Protein AF-A0A969NI69-F1 (afdb_monomer)

Solvent-accessible surface area (backbone atoms only — not comparable to full-atom values): 6488 Å² total; per-residue (Å²): 135,84,78,79,75,76,82,48,66,78,57,55,78,69,46,93,71,84,83,84,85,73,62,45,50,71,68,55,44,67,66,43,47,53,57,56,35,47,77,70,78,26,83,73,43,86,90,36,65,56,40,46,50,21,51,56,50,51,52,67,75,34,66,28,37,62,70,53,44,54,54,39,52,54,35,33,55,50,52,27,65,77,69,73,50,80,69,66,35,50,67,49,51,53,52,20,53,72,74,50,91,66,80,76,88,124

Foldseek 3Di:
DPDPPPPCPVVVVVVPDDDDDDFDDLVRLVVCVQVLCVVLVAHQDPVDPQSVVLSVLLCVVCVRVPVVSVQLSVLLSVQCVVVVNRDRGNVSSVVSVVPDPDPDDD

Radius of gyration: 17.4 Å; Cα contacts (8 Å, |Δi|>4): 78; chains: 1; bounding box: 28×30×53 Å

Secondary structure (DSSP, 8-state):
---SSTT-HHHHTT-S--PPPPPPPHHHHHHHHHHHHHHTT----TT-HHHHHHHHHHHHHHTT-HHHHHHHHHHHHHHHHHHT--S--HHHHHHHHHTS-PPP--

pLDDT: mean 86.12, std 15.24, range [34.09, 97.19]

Mean predicted aligned error: 7.47 Å

Sequence (106 aa):
MKSAFLDTPQLYSRLGFSHEFKNLSEDEMRFLFPKIWKTIEIVYNPEHYPDVEAMNVILRITAGNFRLIDRLFSQIKRILKINKLDRISKEVVDAARKCLVIGDPE

Structure (mmCIF, N/CA/C/O backbone):
data_AF-A0A969NI69-F1
#
_entry.id   AF-A0A969NI69-F1
#
loop_
_atom_site.group_PDB
_atom_site.id
_atom_site.type_symbol
_atom_site.label_atom_id
_atom_site.label_alt_id
_atom_site.label_comp_id
_atom_site.label_asym_id
_atom_site.label_entity_id
_atom_site.label_seq_id
_atom_site.pdbx_PDB_ins_code
_atom_site.Cartn_x
_atom_site.Cartn_y
_atom_site.Cartn_z
_atom_site.occupancy
_atom_site.B_iso_or_equiv
_atom_site.auth_seq_id
_atom_site.auth_comp_id
_atom_site.auth_asym_id
_atom_site.auth_atom_id
_atom_site.pdbx_PDB_model_num
ATOM 1 N N . MET A 1 1 ? -2.719 -13.226 -22.344 1.00 40.84 1 MET A N 1
ATOM 2 C CA . MET A 1 1 ? -3.500 -12.516 -23.382 1.00 40.84 1 MET A CA 1
ATOM 3 C C . MET A 1 1 ? -2.566 -12.168 -24.540 1.00 40.84 1 MET A C 1
ATOM 5 O O . MET A 1 1 ? -1.925 -11.125 -24.538 1.00 40.84 1 MET A O 1
ATOM 9 N N . LYS A 1 2 ? -2.367 -13.113 -25.466 1.00 34.09 2 LYS A N 1
ATOM 10 C CA . LYS A 1 2 ? -1.554 -12.888 -26.666 1.00 34.09 2 LYS A CA 1
ATOM 11 C C . LYS A 1 2 ? -2.332 -11.959 -27.603 1.00 34.09 2 LYS A C 1
ATOM 13 O O . LYS A 1 2 ? -3.442 -12.295 -27.985 1.00 34.09 2 LYS A O 1
ATOM 18 N N . SER A 1 3 ? -1.732 -10.815 -27.929 1.00 46.34 3 SER A N 1
ATOM 19 C CA . SER A 1 3 ? -1.758 -10.215 -29.269 1.00 46.34 3 SER A CA 1
ATOM 20 C C . SER A 1 3 ? -3.110 -10.208 -30.007 1.00 46.34 3 SER A C 1
ATOM 22 O O . SER A 1 3 ? -3.232 -10.838 -31.046 1.00 46.34 3 SER A O 1
ATOM 24 N N . ALA A 1 4 ? -4.105 -9.465 -29.521 1.00 49.53 4 ALA A N 1
ATOM 25 C CA . ALA A 1 4 ? -5.232 -9.038 -30.371 1.00 49.53 4 ALA A CA 1
ATOM 26 C C . ALA A 1 4 ? -5.044 -7.604 -30.907 1.00 49.53 4 ALA A C 1
ATOM 28 O O . ALA A 1 4 ? -5.763 -7.165 -31.796 1.00 49.53 4 ALA A O 1
ATOM 29 N N . PHE A 1 5 ? -4.077 -6.858 -30.363 1.00 49.03 5 PHE A N 1
ATOM 30 C CA . PHE A 1 5 ? -3.827 -5.468 -30.746 1.00 49.03 5 PHE A CA 1
ATOM 31 C C . PHE A 1 5 ? -2.930 -5.326 -31.984 1.00 49.03 5 PHE A C 1
ATOM 33 O O . PHE A 1 5 ? -3.078 -4.338 -32.689 1.00 49.03 5 PHE A O 1
ATOM 40 N N . LEU A 1 6 ? -2.048 -6.292 -32.288 1.00 54.16 6 LEU A N 1
ATOM 41 C CA . LEU A 1 6 ? -1.098 -6.203 -33.412 1.00 54.16 6 LEU A CA 1
ATOM 42 C C . LEU A 1 6 ? -1.724 -6.378 -34.810 1.00 54.16 6 LEU A C 1
ATOM 44 O O . LEU A 1 6 ? -1.080 -6.025 -35.795 1.00 54.16 6 LEU A O 1
ATOM 48 N N . ASP A 1 7 ? -2.963 -6.860 -34.918 1.00 57.22 7 ASP A N 1
ATOM 49 C CA . ASP A 1 7 ? -3.556 -7.258 -36.207 1.00 57.22 7 ASP A CA 1
ATOM 50 C C . ASP A 1 7 ? -4.186 -6.097 -37.005 1.00 57.22 7 ASP A C 1
ATOM 52 O O . ASP A 1 7 ? -4.790 -6.310 -38.057 1.00 57.22 7 ASP A O 1
ATOM 56 N N . THR A 1 8 ? -4.031 -4.847 -36.551 1.00 71.94 8 THR A N 1
ATOM 57 C CA . THR A 1 8 ? -4.525 -3.649 -37.260 1.00 71.94 8 THR A CA 1
ATOM 58 C C . THR A 1 8 ? -3.389 -2.696 -37.656 1.00 71.94 8 THR A C 1
ATOM 60 O O . THR A 1 8 ? -3.169 -1.679 -36.986 1.00 71.94 8 THR A O 1
ATOM 63 N N . PRO A 1 9 ? -2.663 -2.965 -38.760 1.00 67.69 9 PRO A N 1
ATOM 64 C CA . PRO A 1 9 ? -1.548 -2.126 -39.210 1.00 67.69 9 PRO A CA 1
ATOM 65 C C . PRO A 1 9 ? -1.957 -0.679 -39.545 1.00 67.69 9 PRO A C 1
ATOM 67 O O . PRO A 1 9 ? -1.165 0.240 -39.345 1.00 67.69 9 PRO A O 1
ATOM 70 N N . GLN A 1 10 ? -3.205 -0.441 -39.976 1.00 78.31 10 GLN A N 1
ATOM 71 C CA . GLN A 1 10 ? -3.717 0.906 -40.287 1.00 78.31 10 GLN A CA 1
ATOM 72 C C . GLN A 1 10 ? -3.862 1.809 -39.048 1.00 78.31 10 GLN A C 1
ATOM 74 O O . GLN A 1 10 ? -3.868 3.035 -39.173 1.00 78.31 10 GLN A O 1
ATOM 79 N N . LEU A 1 11 ? -4.013 1.222 -37.854 1.00 70.88 11 LEU A N 1
ATOM 80 C CA . LEU A 1 11 ? -4.122 1.969 -36.600 1.00 70.88 11 LEU A CA 1
ATOM 81 C C . LEU A 1 11 ? -2.735 2.407 -36.109 1.00 70.88 11 LEU A C 1
ATOM 83 O O . LEU A 1 11 ? -2.547 3.577 -35.775 1.00 70.88 11 LEU A O 1
ATOM 87 N N . TYR A 1 12 ? -1.747 1.505 -36.136 1.00 70.12 12 TYR A N 1
ATOM 88 C CA . TYR A 1 12 ? -0.376 1.810 -35.707 1.00 70.12 12 TYR A CA 1
ATOM 89 C C . TYR A 1 12 ? 0.311 2.843 -36.590 1.00 70.12 12 TYR A C 1
ATOM 91 O O . TYR A 1 12 ? 1.038 3.682 -36.073 1.00 70.12 12 TYR A O 1
ATOM 99 N N . SER A 1 13 ? 0.032 2.859 -37.897 1.00 74.12 13 SER A N 1
ATOM 100 C CA . SER A 1 13 ? 0.587 3.889 -38.782 1.00 74.12 13 SER A CA 1
ATOM 101 C C . SER A 1 13 ? 0.112 5.306 -38.432 1.00 74.12 13 SER A C 1
ATOM 103 O O . SER A 1 13 ? 0.728 6.277 -38.860 1.00 74.12 13 SER A O 1
ATOM 105 N N . ARG A 1 14 ? -1.003 5.441 -37.692 1.00 79.19 14 ARG A N 1
ATOM 106 C CA . ARG A 1 14 ? -1.583 6.729 -37.266 1.00 79.19 14 ARG A CA 1
ATOM 107 C C . ARG A 1 14 ? -1.252 7.101 -35.823 1.00 79.19 14 ARG A C 1
ATOM 109 O O . ARG A 1 14 ? -1.359 8.269 -35.459 1.00 79.19 14 ARG A O 1
ATOM 116 N N . LEU A 1 15 ? -0.851 6.133 -35.008 1.00 77.00 15 LEU A N 1
ATOM 117 C CA . LEU A 1 15 ? -0.360 6.372 -33.659 1.00 77.00 15 LEU A CA 1
ATOM 118 C C . LEU A 1 15 ? 1.140 6.651 -33.751 1.00 77.00 15 LEU A C 1
ATOM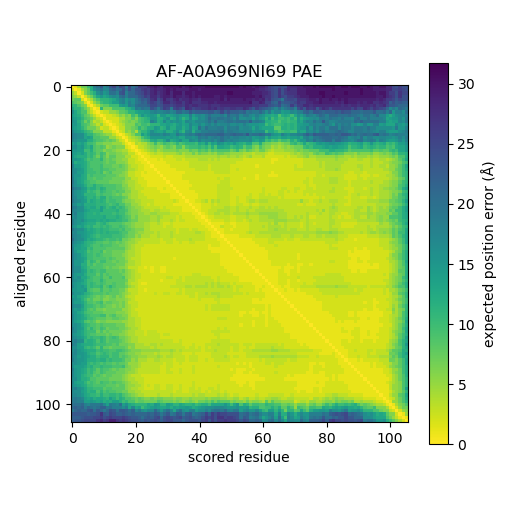 120 O O . LEU A 1 15 ? 1.949 5.733 -33.786 1.00 77.00 15 LEU A O 1
ATOM 124 N N . GLY A 1 16 ? 1.515 7.933 -33.794 1.00 71.31 16 GLY A N 1
ATOM 125 C CA . GLY A 1 16 ? 2.920 8.348 -33.903 1.00 71.31 16 GLY A CA 1
ATOM 126 C C . GLY A 1 16 ? 3.819 7.856 -32.761 1.00 71.31 16 GLY A C 1
ATOM 127 O O . GLY A 1 16 ? 5.036 7.889 -32.900 1.00 71.31 16 GLY A O 1
ATOM 128 N N . PHE A 1 17 ? 3.232 7.385 -31.652 1.00 68.81 17 PHE A N 1
ATOM 129 C CA . PHE A 1 17 ? 3.938 6.836 -30.499 1.00 68.81 17 PHE A CA 1
ATOM 130 C C . PHE A 1 17 ? 3.087 5.766 -29.800 1.00 68.81 17 PHE A C 1
ATOM 132 O O . PHE A 1 17 ? 1.906 5.979 -29.531 1.00 68.81 17 PHE A O 1
ATOM 139 N N . SER A 1 18 ? 3.709 4.638 -29.457 1.00 72.94 18 SER A N 1
ATOM 140 C CA . SER A 1 18 ? 3.159 3.621 -28.555 1.00 72.94 18 SER A CA 1
ATOM 141 C C . SER A 1 18 ? 4.104 3.503 -27.365 1.00 72.94 18 SER A C 1
ATOM 143 O O . SER A 1 18 ? 5.250 3.091 -27.537 1.00 72.94 18 SER A O 1
ATOM 145 N N . HIS A 1 19 ? 3.651 3.893 -26.172 1.00 72.56 19 HIS A N 1
ATOM 146 C CA . HIS A 1 19 ? 4.426 3.729 -24.944 1.00 72.56 19 HIS A CA 1
ATOM 147 C C . HIS A 1 19 ? 3.879 2.552 -24.144 1.00 72.56 19 HIS A C 1
ATOM 149 O O . HIS A 1 19 ? 2.718 2.549 -23.738 1.00 72.56 19 HIS A O 1
ATOM 155 N N . GLU A 1 20 ? 4.722 1.551 -23.923 1.00 74.81 20 GLU A N 1
ATOM 156 C CA . GLU A 1 20 ? 4.389 0.426 -23.063 1.00 74.81 20 GLU A CA 1
ATOM 157 C C . GLU A 1 20 ? 4.651 0.809 -21.605 1.00 74.81 20 GLU A C 1
ATOM 159 O O . GLU A 1 20 ? 5.784 1.095 -21.215 1.00 74.81 20 GLU A O 1
ATOM 164 N N . PHE A 1 21 ? 3.598 0.803 -20.790 1.00 79.94 21 PHE A N 1
ATOM 165 C CA . PHE A 1 21 ? 3.742 0.962 -19.349 1.00 79.94 21 PHE A CA 1
ATOM 166 C C . PHE A 1 21 ? 4.275 -0.334 -18.750 1.00 79.94 21 PHE A C 1
ATOM 168 O O . PHE A 1 21 ? 3.609 -1.369 -18.788 1.00 79.94 21 PHE A O 1
ATOM 175 N N . LYS A 1 22 ? 5.475 -0.266 -18.178 1.00 87.38 22 LYS A N 1
ATOM 176 C CA . LYS A 1 22 ? 6.073 -1.386 -17.454 1.00 87.38 22 LYS A CA 1
ATOM 177 C C . LYS A 1 22 ? 5.529 -1.453 -16.031 1.00 87.38 22 LYS A C 1
ATOM 179 O O . LYS A 1 22 ? 5.141 -0.439 -15.450 1.00 87.38 22 LYS A O 1
ATOM 184 N N . ASN A 1 23 ? 5.528 -2.659 -15.470 1.00 93.06 23 ASN A N 1
ATOM 185 C CA . ASN A 1 23 ? 5.315 -2.834 -14.039 1.00 93.06 23 ASN A CA 1
ATOM 186 C C . ASN A 1 23 ? 6.409 -2.099 -13.260 1.00 93.06 23 ASN A C 1
ATOM 188 O O . ASN A 1 23 ? 7.555 -2.040 -13.707 1.00 93.06 23 ASN A O 1
ATOM 192 N N . LEU A 1 24 ? 6.044 -1.587 -12.088 1.00 94.19 24 LEU A N 1
ATOM 193 C CA . LEU A 1 24 ? 6.997 -0.965 -11.177 1.00 94.19 24 LEU A CA 1
ATOM 194 C C . LEU A 1 24 ? 7.985 -2.009 -10.652 1.00 94.19 24 LEU A C 1
ATOM 196 O O . LEU A 1 24 ? 7.588 -3.113 -10.267 1.00 94.19 24 LEU A O 1
ATOM 200 N N . SER A 1 25 ? 9.261 -1.645 -10.596 1.00 95.06 25 SER A N 1
ATOM 201 C CA . SER A 1 25 ? 10.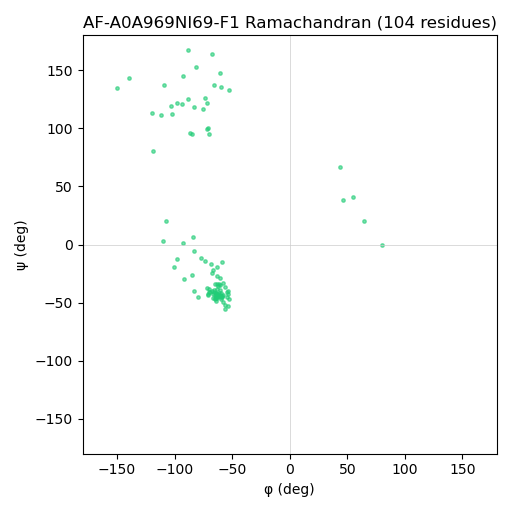269 -2.442 -9.907 1.00 95.06 25 SER A CA 1
ATOM 202 C C . SER A 1 25 ? 10.024 -2.443 -8.395 1.00 95.06 25 SER A C 1
ATOM 204 O O . SER A 1 25 ? 9.281 -1.617 -7.853 1.00 95.06 25 SER A O 1
ATOM 206 N N . GLU A 1 26 ? 10.658 -3.375 -7.682 1.00 94.56 26 GLU A N 1
ATOM 207 C CA . GLU A 1 26 ? 10.582 -3.391 -6.221 1.00 94.56 26 GLU A CA 1
ATOM 208 C C . GLU A 1 26 ? 11.126 -2.094 -5.607 1.00 94.56 26 GLU A C 1
ATOM 210 O O . GLU A 1 26 ? 10.493 -1.531 -4.713 1.00 94.56 26 GLU A O 1
ATOM 215 N N . ASP A 1 27 ? 12.234 -1.573 -6.136 1.00 95.25 27 ASP A N 1
ATOM 216 C CA . ASP A 1 27 ? 12.842 -0.325 -5.672 1.00 95.25 27 ASP A CA 1
ATOM 217 C C . ASP A 1 27 ? 11.918 0.878 -5.900 1.00 95.25 27 ASP A C 1
ATOM 219 O O . ASP A 1 27 ? 11.738 1.714 -5.010 1.00 95.25 27 ASP A O 1
ATOM 223 N N . GLU A 1 28 ? 11.263 0.940 -7.064 1.00 95.25 28 GLU A N 1
ATOM 224 C CA . GLU A 1 28 ? 10.274 1.978 -7.365 1.00 95.25 28 GLU A CA 1
ATOM 225 C C . GLU A 1 28 ? 9.080 1.895 -6.412 1.00 95.25 28 GLU A C 1
ATOM 227 O O . GLU A 1 28 ? 8.638 2.912 -5.874 1.00 95.25 28 GLU A O 1
ATOM 232 N N . MET A 1 29 ? 8.573 0.689 -6.142 1.00 95.38 29 MET A N 1
ATOM 233 C CA . MET A 1 29 ? 7.482 0.501 -5.187 1.00 95.38 29 MET A CA 1
ATOM 234 C C . MET A 1 29 ? 7.887 0.918 -3.768 1.00 95.38 29 MET A C 1
ATOM 236 O O . MET A 1 29 ? 7.148 1.664 -3.122 1.00 95.38 29 MET A O 1
ATOM 240 N N . ARG A 1 30 ? 9.074 0.515 -3.293 1.00 95.12 30 ARG A N 1
ATOM 241 C CA . ARG A 1 30 ? 9.604 0.904 -1.972 1.00 95.12 30 ARG A CA 1
ATOM 242 C C . ARG A 1 30 ? 9.785 2.415 -1.844 1.00 95.12 30 ARG A C 1
ATOM 244 O O . ARG A 1 30 ? 9.539 2.970 -0.775 1.00 95.12 30 ARG A O 1
ATOM 251 N N . PHE A 1 31 ? 10.150 3.094 -2.928 1.00 94.19 31 PHE A N 1
ATOM 252 C CA . PHE A 1 31 ? 10.239 4.553 -2.974 1.00 94.19 31 PHE A CA 1
ATOM 253 C C . PHE A 1 31 ? 8.866 5.248 -2.969 1.00 94.19 31 PHE A C 1
ATOM 255 O O . PHE A 1 31 ? 8.700 6.314 -2.367 1.00 94.19 31 PHE A O 1
ATOM 262 N N . LEU A 1 32 ? 7.871 4.674 -3.650 1.00 93.81 32 LEU A N 1
ATOM 263 C CA . LEU A 1 32 ? 6.548 5.280 -3.817 1.00 93.81 32 LEU A CA 1
ATOM 264 C C . LEU A 1 32 ? 5.616 5.041 -2.627 1.00 93.81 32 LEU A C 1
ATOM 266 O O . LEU A 1 32 ? 4.885 5.951 -2.233 1.00 93.81 32 LEU A O 1
ATOM 270 N N . PHE A 1 33 ? 5.617 3.846 -2.038 1.00 93.81 33 PHE A N 1
ATOM 271 C CA . PHE A 1 33 ? 4.614 3.455 -1.043 1.00 93.81 33 PHE A CA 1
ATOM 272 C C . PHE A 1 33 ? 4.602 4.338 0.212 1.00 93.81 33 PHE A C 1
ATOM 274 O O . PHE A 1 33 ? 3.502 4.714 0.618 1.00 93.81 33 PHE A O 1
ATOM 281 N N . PRO A 1 34 ? 5.738 4.792 0.779 1.00 92.94 34 PRO A N 1
ATOM 282 C CA . PRO A 1 34 ? 5.718 5.746 1.890 1.00 92.94 34 PRO A CA 1
ATOM 283 C C . PRO A 1 34 ? 4.979 7.051 1.550 1.00 92.94 34 PRO A C 1
ATOM 285 O O . PRO A 1 34 ? 4.304 7.631 2.401 1.00 92.94 34 PRO A O 1
ATOM 288 N N . LYS A 1 35 ? 5.043 7.502 0.287 1.00 93.19 35 LYS A N 1
ATOM 289 C CA . LYS A 1 35 ? 4.295 8.679 -0.183 1.00 93.19 35 LYS A CA 1
ATOM 290 C C . LYS A 1 35 ? 2.803 8.377 -0.262 1.00 93.19 35 LYS A C 1
ATOM 292 O O . LYS A 1 35 ? 2.004 9.190 0.188 1.00 93.19 35 LYS A O 1
ATOM 297 N N . ILE A 1 36 ? 2.434 7.203 -0.778 1.00 91.00 36 ILE A N 1
ATOM 298 C CA . ILE A 1 36 ? 1.035 6.754 -0.852 1.00 91.00 36 ILE A CA 1
ATOM 299 C C . ILE A 1 36 ? 0.434 6.630 0.555 1.00 91.00 36 ILE A C 1
ATOM 301 O O . ILE A 1 36 ? -0.668 7.120 0.787 1.00 91.00 36 ILE A O 1
ATOM 305 N N . TRP A 1 37 ? 1.162 6.065 1.519 1.00 92.81 37 TRP A N 1
ATOM 306 C CA . TRP A 1 37 ? 0.717 5.966 2.915 1.00 92.81 37 TRP A CA 1
ATOM 307 C C . TRP A 1 37 ? 0.417 7.348 3.499 1.00 92.81 37 TRP A C 1
ATOM 309 O O . TRP A 1 37 ? -0.644 7.568 4.082 1.00 92.81 37 TRP A O 1
ATOM 319 N N . LYS A 1 38 ? 1.289 8.324 3.225 1.00 92.00 38 LYS A N 1
ATOM 320 C CA . LYS A 1 38 ? 1.076 9.706 3.656 1.00 92.00 38 LYS A CA 1
ATOM 321 C C . LYS A 1 38 ? -0.197 10.325 3.062 1.00 92.00 38 L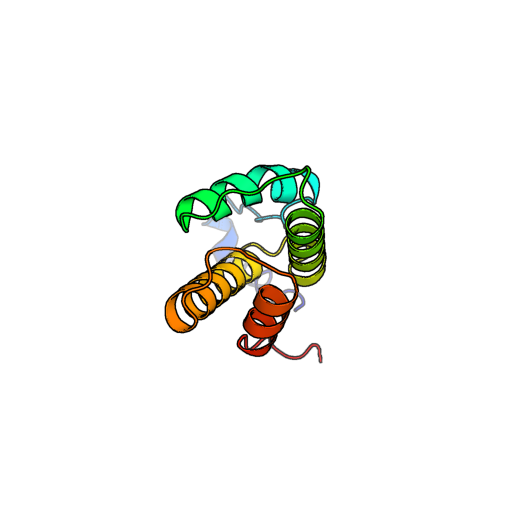YS A C 1
ATOM 323 O O . LYS A 1 38 ? -0.859 11.100 3.745 1.00 92.00 38 LYS A O 1
ATOM 328 N N . THR A 1 39 ? -0.583 9.973 1.829 1.00 90.44 39 THR A N 1
ATOM 329 C CA . THR A 1 39 ? -1.843 10.465 1.219 1.00 90.44 39 THR A CA 1
ATOM 330 C C . THR A 1 39 ? -3.110 9.923 1.885 1.00 90.44 39 THR A C 1
ATOM 332 O O . THR A 1 39 ? -4.192 10.477 1.690 1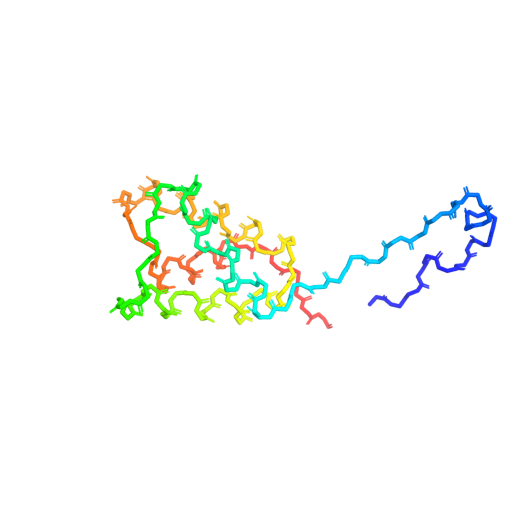.00 90.44 39 THR A O 1
ATOM 335 N N . ILE A 1 40 ? -2.990 8.852 2.671 1.00 89.69 40 ILE A N 1
ATOM 336 C CA . ILE A 1 40 ? -4.078 8.290 3.478 1.00 89.69 40 ILE A CA 1
ATOM 337 C C . ILE A 1 40 ? -3.894 8.572 4.974 1.00 89.69 40 ILE A C 1
ATOM 339 O O . ILE A 1 40 ? -4.500 7.887 5.787 1.00 89.69 40 ILE A O 1
ATOM 343 N N . GLU A 1 41 ? -3.085 9.584 5.311 1.00 91.31 41 GLU A N 1
ATOM 344 C CA . GLU A 1 41 ? -2.834 10.066 6.679 1.00 91.31 41 GLU A CA 1
ATOM 345 C C . GLU A 1 41 ? -2.127 9.047 7.593 1.00 91.31 41 GLU A C 1
ATOM 347 O O . GLU A 1 41 ? -2.133 9.194 8.811 1.00 91.31 41 GLU A O 1
ATOM 352 N N . ILE A 1 42 ? -1.455 8.045 7.012 1.00 92.38 42 ILE A N 1
ATOM 353 C CA . ILE A 1 42 ? -0.657 7.055 7.747 1.00 92.38 42 ILE A CA 1
ATOM 354 C C . ILE A 1 42 ? 0.828 7.293 7.494 1.00 92.38 42 ILE A C 1
ATOM 356 O O . ILE A 1 42 ? 1.267 7.521 6.365 1.00 92.38 42 ILE A O 1
ATOM 360 N N . VAL A 1 43 ? 1.630 7.212 8.552 1.00 92.25 43 VAL A N 1
ATOM 361 C CA . VAL A 1 43 ? 3.086 7.338 8.465 1.00 92.25 43 VAL A CA 1
ATOM 362 C C . VAL A 1 43 ? 3.705 5.947 8.437 1.00 92.25 43 VAL A C 1
ATOM 364 O O . VAL A 1 43 ? 3.502 5.163 9.356 1.00 92.25 43 VAL A O 1
ATOM 367 N N . TYR A 1 44 ? 4.466 5.651 7.383 1.00 93.31 44 TYR A N 1
ATOM 368 C CA . TYR A 1 44 ? 5.307 4.455 7.322 1.00 93.31 44 TYR A CA 1
ATOM 369 C C . TYR A 1 44 ? 6.523 4.625 8.233 1.00 93.31 44 TYR A C 1
ATOM 371 O O . TYR A 1 44 ? 7.272 5.592 8.063 1.00 93.31 44 TYR A O 1
ATOM 379 N N . ASN A 1 45 ? 6.749 3.684 9.151 1.00 93.50 45 ASN A N 1
ATOM 380 C CA . ASN A 1 45 ? 7.958 3.634 9.965 1.00 93.50 45 ASN A CA 1
ATOM 381 C C . ASN A 1 45 ? 8.831 2.413 9.597 1.00 93.50 45 ASN A C 1
ATOM 383 O O . ASN A 1 45 ? 8.453 1.286 9.917 1.00 93.50 45 ASN A O 1
ATOM 387 N N . PRO A 1 46 ? 10.019 2.605 8.989 1.00 92.06 46 PRO A N 1
ATOM 388 C CA . PRO A 1 46 ? 10.908 1.498 8.626 1.00 92.06 46 PRO A CA 1
ATOM 389 C C . PRO A 1 46 ? 11.490 0.747 9.833 1.00 92.06 46 PRO A C 1
ATOM 391 O O . PRO A 1 46 ? 11.857 -0.414 9.696 1.00 92.06 46 PRO A O 1
ATOM 394 N N . GLU A 1 47 ? 11.532 1.368 11.015 1.00 94.31 47 GLU A N 1
ATOM 395 C CA . GLU A 1 47 ? 11.997 0.728 12.255 1.00 94.31 47 GLU A CA 1
ATOM 396 C C . GLU A 1 47 ? 10.890 -0.091 12.937 1.00 94.31 47 GLU A C 1
ATOM 398 O O . GLU A 1 47 ? 11.117 -0.762 13.945 1.00 94.31 47 GLU A O 1
ATOM 403 N N . HIS A 1 48 ? 9.660 -0.036 12.414 1.00 94.06 48 HIS A N 1
ATOM 404 C CA . HIS A 1 48 ? 8.528 -0.747 12.980 1.00 94.06 48 HIS A CA 1
ATOM 405 C C . HIS A 1 48 ? 8.198 -2.009 12.179 1.00 94.06 48 HIS A C 1
ATOM 407 O O . HIS A 1 48 ? 7.711 -1.946 11.053 1.00 94.06 48 HIS A O 1
ATOM 413 N N . TYR A 1 49 ? 8.419 -3.176 12.790 1.00 93.81 49 TYR A N 1
ATOM 414 C CA . TYR A 1 49 ? 8.275 -4.471 12.117 1.00 93.81 49 TYR A CA 1
ATOM 415 C C . TYR A 1 49 ? 6.915 -4.684 11.410 1.00 93.81 49 TYR A C 1
ATOM 417 O O . TYR A 1 49 ? 6.937 -5.061 10.240 1.00 93.81 49 TYR A O 1
ATOM 425 N N . PRO A 1 50 ? 5.745 -4.399 12.022 1.00 93.94 50 PRO A N 1
ATOM 426 C CA . PRO A 1 50 ? 4.448 -4.499 11.340 1.00 93.94 50 PRO A CA 1
ATOM 427 C C . PRO A 1 50 ? 4.322 -3.673 10.054 1.00 93.94 50 PRO A C 1
ATOM 429 O O . PRO A 1 50 ? 3.704 -4.135 9.096 1.00 93.94 50 PRO A O 1
ATOM 432 N N . ASP A 1 51 ? 4.923 -2.482 10.006 1.00 94.75 51 ASP A N 1
ATOM 433 C CA . ASP A 1 51 ? 4.873 -1.615 8.824 1.00 94.75 51 ASP A CA 1
ATOM 434 C C . ASP A 1 51 ? 5.730 -2.208 7.697 1.00 94.75 51 ASP A C 1
ATOM 436 O O . ASP A 1 51 ? 5.309 -2.262 6.537 1.00 94.75 51 ASP A O 1
ATOM 440 N N . VAL A 1 52 ? 6.918 -2.711 8.047 1.00 96.00 52 VAL A N 1
ATOM 441 C CA . VAL A 1 52 ? 7.821 -3.416 7.125 1.00 96.00 52 VAL A CA 1
ATOM 442 C C . VAL A 1 52 ? 7.180 -4.708 6.613 1.00 96.00 52 VAL A C 1
ATOM 444 O O . VAL A 1 52 ? 7.267 -5.025 5.424 1.00 96.00 52 VAL A O 1
ATOM 447 N N . GLU A 1 53 ? 6.502 -5.457 7.483 1.00 97.19 53 GLU A N 1
ATOM 448 C CA . GLU A 1 53 ? 5.791 -6.674 7.101 1.00 97.19 53 GLU A CA 1
ATOM 449 C C . GLU A 1 53 ? 4.644 -6.358 6.133 1.00 97.19 53 GLU A C 1
ATOM 451 O O . GLU A 1 53 ? 4.562 -6.974 5.066 1.00 97.19 53 GLU A O 1
ATOM 456 N N . ALA A 1 54 ? 3.807 -5.365 6.446 1.00 96.56 54 ALA A N 1
ATOM 457 C CA . ALA A 1 54 ? 2.717 -4.930 5.579 1.00 96.56 54 ALA A CA 1
ATOM 458 C C . ALA A 1 54 ? 3.229 -4.465 4.206 1.00 96.56 54 ALA A C 1
ATOM 460 O O . ALA A 1 54 ? 2.706 -4.894 3.177 1.00 96.56 54 ALA A O 1
ATOM 461 N N . MET A 1 55 ? 4.300 -3.665 4.175 1.00 95.62 55 MET A N 1
ATOM 462 C CA . MET A 1 55 ? 4.992 -3.254 2.949 1.00 95.62 55 MET A CA 1
ATOM 463 C C . MET A 1 55 ? 5.397 -4.471 2.103 1.00 95.62 55 MET A C 1
ATOM 465 O O . MET A 1 55 ? 5.025 -4.566 0.933 1.00 95.62 55 MET A O 1
ATOM 469 N N . ASN A 1 56 ? 6.092 -5.446 2.695 1.00 96.75 56 ASN A N 1
ATOM 470 C CA . ASN A 1 56 ? 6.535 -6.655 1.994 1.00 96.75 56 ASN A CA 1
ATOM 471 C C . ASN A 1 56 ? 5.367 -7.518 1.485 1.00 96.75 56 ASN A C 1
ATOM 473 O O . ASN A 1 56 ? 5.463 -8.156 0.435 1.00 96.75 56 ASN A O 1
ATOM 477 N N . VAL A 1 57 ? 4.247 -7.557 2.209 1.00 96.50 57 VAL A N 1
ATOM 478 C CA . VAL A 1 57 ? 3.027 -8.239 1.754 1.00 96.50 57 VAL A CA 1
ATOM 479 C C . VAL A 1 57 ? 2.436 -7.530 0.533 1.00 96.50 57 VAL A C 1
ATOM 481 O O . VAL A 1 57 ? 2.145 -8.200 -0.458 1.00 96.50 57 VAL A O 1
ATOM 484 N N . ILE A 1 58 ? 2.334 -6.197 0.556 1.00 95.38 58 ILE A N 1
ATOM 485 C CA . ILE A 1 58 ? 1.841 -5.412 -0.585 1.00 95.38 58 ILE A CA 1
ATOM 486 C C . ILE A 1 58 ? 2.728 -5.640 -1.816 1.00 95.38 58 ILE A C 1
ATOM 488 O O . ILE A 1 58 ? 2.192 -5.936 -2.881 1.00 95.38 58 ILE A O 1
ATOM 492 N N . LEU A 1 59 ? 4.060 -5.576 -1.675 1.00 95.50 59 LEU A N 1
ATOM 493 C CA . LEU A 1 59 ? 5.009 -5.801 -2.778 1.00 95.50 59 LEU A CA 1
ATOM 494 C C . LEU A 1 59 ? 4.783 -7.155 -3.470 1.00 95.50 59 LEU A C 1
ATOM 496 O O . LEU A 1 59 ? 4.723 -7.226 -4.697 1.00 95.50 59 LEU A O 1
ATOM 500 N N . ARG A 1 60 ? 4.594 -8.224 -2.685 1.00 94.44 60 ARG A N 1
ATOM 501 C CA . ARG A 1 60 ? 4.355 -9.579 -3.210 1.00 94.44 60 ARG A CA 1
ATOM 502 C C . ARG A 1 60 ? 2.998 -9.728 -3.891 1.00 94.44 60 ARG A C 1
ATOM 504 O O . ARG A 1 60 ? 2.913 -10.403 -4.909 1.00 94.44 60 ARG A O 1
ATOM 511 N N . ILE A 1 61 ? 1.941 -9.137 -3.329 1.00 91.81 61 ILE A N 1
ATOM 512 C CA . ILE A 1 61 ? 0.586 -9.231 -3.897 1.00 91.81 61 ILE A CA 1
ATOM 513 C C . ILE A 1 61 ? 0.512 -8.496 -5.234 1.00 91.81 61 ILE A C 1
ATOM 515 O O . ILE A 1 61 ? -0.167 -8.955 -6.150 1.00 91.81 61 ILE A O 1
ATOM 519 N N . THR A 1 62 ? 1.160 -7.336 -5.333 1.00 93.38 62 THR A N 1
ATOM 520 C CA . THR A 1 62 ? 0.983 -6.455 -6.486 1.00 93.38 62 THR A CA 1
ATOM 521 C C . THR A 1 62 ? 1.985 -6.712 -7.599 1.00 93.38 62 THR A C 1
ATOM 523 O O . THR A 1 62 ? 1.637 -6.480 -8.756 1.00 93.38 62 THR A O 1
ATOM 526 N N . ALA A 1 63 ? 3.198 -7.183 -7.280 1.00 93.56 63 ALA A N 1
ATOM 527 C CA . ALA A 1 63 ? 4.263 -7.478 -8.242 1.00 93.56 63 ALA A CA 1
ATOM 528 C C . ALA A 1 63 ? 4.473 -6.354 -9.284 1.00 93.56 63 ALA A C 1
ATOM 530 O O . ALA A 1 63 ? 4.670 -6.607 -10.473 1.00 93.56 63 ALA A O 1
ATOM 531 N N . GLY A 1 64 ? 4.355 -5.094 -8.847 1.00 92.88 64 GLY A N 1
ATOM 532 C CA . GLY A 1 64 ? 4.525 -3.918 -9.703 1.00 92.88 64 GLY A CA 1
ATOM 533 C C . GLY A 1 64 ? 3.319 -3.540 -10.566 1.00 92.88 64 GLY A C 1
ATOM 534 O O . GLY A 1 64 ? 3.381 -2.543 -11.286 1.00 92.88 64 GLY A O 1
ATOM 535 N N . ASN A 1 65 ? 2.206 -4.277 -10.500 1.00 92.94 65 ASN A N 1
ATOM 536 C CA . ASN A 1 65 ? 0.987 -3.944 -11.232 1.00 92.94 65 ASN A CA 1
ATOM 537 C C . ASN A 1 65 ? 0.325 -2.697 -10.627 1.00 92.94 65 ASN A C 1
ATOM 539 O O . ASN A 1 65 ? -0.402 -2.773 -9.634 1.00 92.94 65 ASN A O 1
ATOM 543 N N . PHE A 1 66 ? 0.545 -1.545 -11.262 1.00 91.19 66 PHE A N 1
ATOM 544 C CA . PHE A 1 66 ? 0.054 -0.245 -10.802 1.00 91.19 66 PHE A CA 1
ATOM 545 C C . PHE A 1 66 ? -1.462 -0.212 -10.557 1.00 91.19 66 PHE A C 1
ATOM 547 O O . PHE A 1 66 ? -1.923 0.324 -9.549 1.00 91.19 66 PHE A O 1
ATOM 554 N N . ARG A 1 67 ? -2.255 -0.849 -11.429 1.00 90.81 67 ARG A N 1
ATOM 555 C CA . ARG A 1 67 ? -3.716 -0.913 -11.272 1.00 90.81 67 ARG A CA 1
ATOM 556 C C . ARG A 1 67 ? -4.112 -1.711 -10.032 1.00 90.81 67 ARG A C 1
ATOM 558 O O . ARG A 1 67 ? -5.070 -1.353 -9.349 1.00 90.81 67 ARG A O 1
ATOM 565 N N . LEU A 1 68 ? -3.411 -2.808 -9.751 1.00 93.62 68 LEU A N 1
ATOM 566 C CA . LEU A 1 68 ? -3.667 -3.610 -8.558 1.00 93.62 68 LEU A CA 1
ATOM 567 C C . LEU A 1 68 ? -3.236 -2.868 -7.285 1.00 93.62 68 LEU A C 1
ATOM 569 O O . LEU A 1 68 ? -3.963 -2.920 -6.297 1.00 93.62 68 LEU A O 1
ATOM 573 N N . ILE A 1 69 ? -2.121 -2.131 -7.333 1.00 94.06 69 ILE A N 1
ATOM 574 C CA . ILE A 1 69 ? -1.655 -1.256 -6.244 1.00 94.06 69 ILE A CA 1
ATOM 575 C C . ILE A 1 69 ? -2.743 -0.241 -5.875 1.00 94.06 69 ILE A C 1
ATOM 577 O O . ILE A 1 69 ? -3.179 -0.206 -4.725 1.00 94.06 69 ILE A O 1
ATOM 581 N N . ASP A 1 70 ? -3.227 0.536 -6.844 1.00 92.38 70 ASP A N 1
ATOM 582 C CA . ASP A 1 70 ? -4.237 1.580 -6.620 1.00 92.38 70 ASP A CA 1
ATOM 583 C C . ASP A 1 70 ? -5.542 1.020 -6.020 1.00 92.38 70 ASP A C 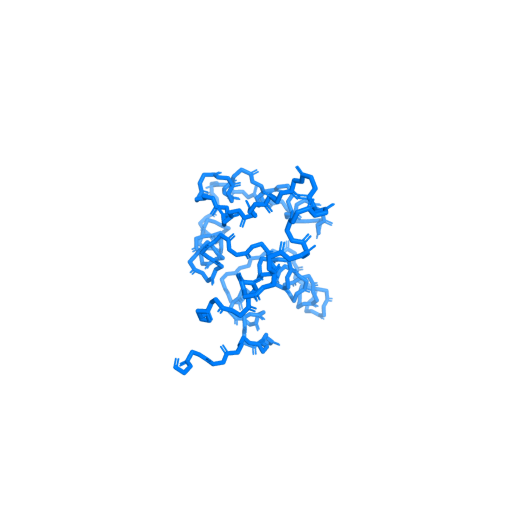1
ATOM 585 O O . ASP A 1 70 ? -6.077 1.521 -5.021 1.00 92.38 70 ASP A O 1
ATOM 58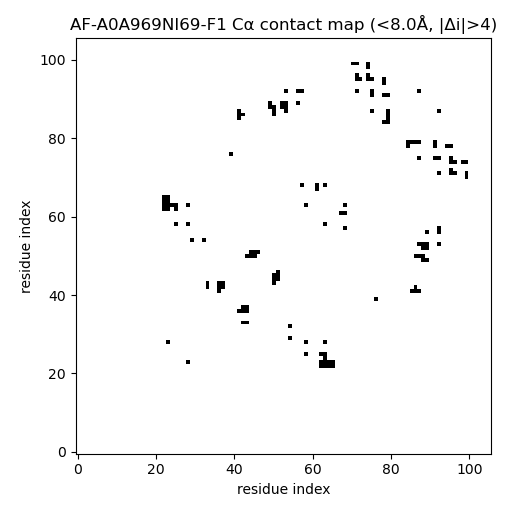9 N N . ARG A 1 71 ? -6.016 -0.109 -6.564 1.00 94.06 71 ARG A N 1
ATOM 590 C CA . ARG A 1 71 ? -7.203 -0.804 -6.048 1.00 94.06 71 ARG A CA 1
ATOM 591 C C . ARG A 1 71 ? -6.997 -1.314 -4.621 1.00 94.06 71 ARG A C 1
ATOM 593 O O . ARG A 1 71 ? -7.908 -1.183 -3.803 1.00 94.06 71 ARG A O 1
ATOM 600 N N . LEU A 1 72 ? -5.832 -1.887 -4.316 1.00 95.06 72 LEU A N 1
ATOM 601 C CA . LEU A 1 72 ? -5.515 -2.408 -2.986 1.00 95.06 72 LEU A CA 1
ATOM 602 C C . LEU A 1 72 ? -5.453 -1.285 -1.949 1.00 95.06 72 LEU A C 1
ATOM 604 O O . LEU A 1 72 ? -6.108 -1.391 -0.914 1.00 95.06 72 LEU A O 1
ATOM 608 N N . PHE A 1 73 ? -4.763 -0.182 -2.243 1.00 94.94 73 PHE A N 1
ATOM 609 C CA . PHE A 1 73 ? -4.712 0.978 -1.348 1.00 94.94 73 PHE A CA 1
ATOM 610 C C . PHE A 1 73 ? -6.089 1.609 -1.119 1.00 94.94 73 PHE A C 1
ATOM 612 O O . PHE A 1 73 ? -6.402 2.007 0.005 1.00 94.94 73 PHE A O 1
ATOM 619 N N . SER A 1 74 ? -6.951 1.621 -2.136 1.00 94.38 74 SER A N 1
ATOM 620 C CA . SER A 1 74 ? -8.344 2.052 -1.985 1.00 94.38 74 SER A CA 1
ATOM 621 C C . SER A 1 74 ? -9.130 1.169 -1.002 1.00 94.38 74 SER A C 1
ATOM 623 O O . SER A 1 74 ? -9.880 1.690 -0.172 1.00 94.38 74 SER A O 1
ATOM 625 N N . GLN A 1 75 ? -8.943 -0.158 -1.042 1.00 95.31 75 GLN A N 1
ATOM 626 C CA . GLN A 1 75 ? -9.568 -1.069 -0.071 1.00 95.31 75 GLN A CA 1
ATOM 627 C C . GLN A 1 75 ? -8.965 -0.926 1.330 1.00 95.31 75 GLN A C 1
ATOM 629 O O . GLN A 1 75 ? -9.716 -0.874 2.301 1.00 95.31 75 GLN A O 1
ATOM 634 N N . ILE A 1 76 ? -7.640 -0.782 1.442 1.00 95.94 76 ILE A N 1
ATOM 635 C CA . ILE A 1 76 ? -6.956 -0.522 2.717 1.00 95.94 76 ILE A CA 1
ATOM 636 C C . ILE A 1 76 ? -7.536 0.737 3.369 1.00 95.94 76 ILE A C 1
ATOM 638 O O . ILE A 1 76 ? -8.028 0.671 4.494 1.00 95.94 76 ILE A O 1
ATOM 642 N N . LYS A 1 77 ? -7.597 1.859 2.639 1.00 95.69 77 LYS A N 1
ATOM 643 C CA . LYS A 1 77 ? -8.184 3.119 3.128 1.00 95.69 77 LYS A CA 1
ATOM 644 C C . LYS A 1 77 ? -9.610 2.929 3.646 1.00 95.69 77 LYS A C 1
ATOM 646 O O . LYS A 1 77 ? -9.978 3.472 4.688 1.00 95.69 77 LYS A O 1
ATOM 651 N N . ARG A 1 78 ? -10.426 2.150 2.931 1.00 95.06 78 ARG A N 1
ATOM 652 C CA . ARG A 1 78 ? -11.807 1.856 3.330 1.00 95.06 78 ARG A CA 1
ATOM 653 C C . ARG A 1 78 ? -11.867 1.050 4.630 1.00 95.06 78 ARG A C 1
ATOM 655 O O . ARG A 1 78 ? -12.646 1.405 5.511 1.00 95.06 78 ARG A O 1
ATOM 662 N N . ILE A 1 79 ? -11.057 0.000 4.756 1.00 95.69 79 ILE A N 1
ATOM 663 C CA . ILE A 1 79 ? -11.011 -0.857 5.950 1.00 95.69 79 ILE A CA 1
ATOM 664 C C . ILE A 1 79 ? -10.551 -0.062 7.169 1.00 95.69 79 ILE A C 1
ATOM 666 O O . ILE A 1 79 ? -11.193 -0.150 8.214 1.00 95.69 79 ILE A O 1
ATOM 670 N N . LEU A 1 80 ? -9.506 0.754 7.023 1.00 95.62 80 LEU A N 1
ATOM 671 C CA . LEU A 1 80 ? -9.006 1.618 8.092 1.00 95.62 80 LEU A CA 1
ATOM 672 C C . LEU A 1 80 ? -10.097 2.566 8.598 1.00 95.62 80 LEU A C 1
ATOM 674 O O . LEU A 1 80 ? -10.377 2.608 9.793 1.00 95.62 80 LEU A O 1
ATOM 678 N N . LYS A 1 81 ? -10.786 3.257 7.678 1.00 95.56 81 LYS A N 1
ATOM 679 C CA . LYS A 1 81 ? -11.856 4.206 8.013 1.00 95.56 81 LYS A CA 1
ATOM 680 C C . LYS A 1 81 ? -13.033 3.541 8.731 1.00 95.56 81 LYS A C 1
ATOM 682 O O . LYS A 1 81 ? -13.545 4.100 9.696 1.00 95.56 81 LYS A O 1
ATOM 687 N N . ILE A 1 82 ? -13.480 2.376 8.258 1.00 96.25 82 ILE A N 1
ATOM 688 C CA . ILE A 1 82 ? -14.618 1.655 8.857 1.00 96.25 82 ILE A CA 1
ATOM 689 C C . ILE A 1 82 ? -14.267 1.166 10.265 1.00 96.25 82 ILE A C 1
ATOM 691 O O . ILE A 1 82 ? -15.078 1.299 11.178 1.00 96.25 82 ILE A O 1
ATOM 695 N N . ASN A 1 83 ? -13.057 0.635 10.443 1.00 95.88 83 ASN A N 1
ATOM 696 C CA . ASN A 1 83 ? -12.630 0.018 11.698 1.00 95.88 83 ASN A CA 1
ATOM 697 C C . ASN A 1 83 ? -11.919 0.989 12.654 1.00 95.88 83 ASN A C 1
ATOM 699 O O . ASN A 1 83 ? -11.520 0.573 13.736 1.00 95.88 83 ASN A O 1
ATOM 703 N N . LYS A 1 84 ? -11.779 2.270 12.28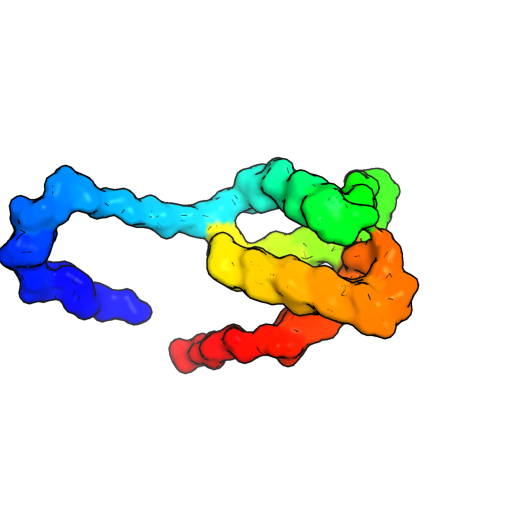2 1.00 94.94 84 LYS A N 1
ATOM 704 C CA . LYS A 1 84 ? -11.062 3.302 13.054 1.00 94.94 84 LYS A CA 1
ATOM 705 C C . LYS A 1 84 ? -9.621 2.894 13.392 1.00 94.94 84 LYS A C 1
ATOM 707 O O . LYS A 1 84 ? -9.154 3.114 14.505 1.00 94.94 84 LYS A O 1
ATOM 712 N N . LEU A 1 85 ? -8.942 2.283 12.426 1.00 94.81 85 LEU A N 1
ATOM 713 C CA . LEU A 1 85 ? -7.535 1.904 12.536 1.00 94.81 85 LEU A CA 1
ATOM 714 C C . LEU A 1 85 ? -6.653 3.023 11.976 1.00 94.81 85 LEU A C 1
ATOM 716 O O . LEU A 1 85 ? -7.003 3.652 10.978 1.00 94.81 85 LEU A O 1
ATOM 720 N N . ASP A 1 86 ? -5.494 3.222 12.588 1.00 93.12 86 ASP A N 1
ATOM 721 C CA . ASP A 1 86 ? -4.508 4.258 12.262 1.00 93.12 86 ASP A CA 1
ATOM 722 C C . ASP A 1 86 ? -3.222 3.694 11.629 1.00 93.12 86 ASP A C 1
ATOM 724 O O . ASP A 1 86 ? -2.291 4.438 11.320 1.00 93.12 86 ASP A O 1
ATOM 728 N N . ARG A 1 87 ? -3.170 2.377 11.395 1.00 93.69 87 ARG A N 1
ATOM 729 C CA . ARG A 1 87 ? -2.001 1.686 10.844 1.00 93.69 87 ARG A CA 1
ATOM 730 C C . ARG A 1 87 ? -2.375 0.614 9.830 1.00 93.69 87 ARG A C 1
ATOM 732 O O . ARG A 1 87 ? -3.340 -0.129 10.001 1.00 93.69 87 ARG A O 1
ATOM 739 N N . ILE A 1 88 ? -1.544 0.488 8.798 1.00 95.56 88 ILE A N 1
ATOM 740 C CA . ILE A 1 88 ? -1.615 -0.599 7.820 1.00 95.56 88 ILE A CA 1
ATOM 741 C C . ILE A 1 88 ? -0.842 -1.797 8.372 1.00 95.56 88 ILE A C 1
ATOM 743 O O . ILE A 1 88 ? 0.372 -1.877 8.219 1.00 95.56 88 ILE A O 1
ATOM 747 N N . SER A 1 89 ? -1.541 -2.728 9.015 1.00 96.00 89 SER A N 1
ATOM 748 C CA . SER A 1 89 ? -0.966 -4.023 9.384 1.00 96.00 89 SER A CA 1
ATOM 749 C C . SER A 1 89 ? -1.137 -5.043 8.258 1.00 96.00 89 SER A C 1
ATOM 751 O O . SER A 1 89 ? -1.925 -4.850 7.325 1.00 96.00 89 SER A O 1
ATOM 753 N N . LYS A 1 90 ? -0.435 -6.172 8.358 1.00 96.75 90 LYS A N 1
ATOM 754 C CA . LYS A 1 90 ? -0.607 -7.304 7.443 1.00 96.75 90 LYS A CA 1
ATOM 755 C C . LYS A 1 90 ? -2.057 -7.781 7.366 1.00 96.75 90 LYS A C 1
ATOM 757 O O . LYS A 1 90 ? -2.551 -8.037 6.274 1.00 96.75 90 LYS A O 1
ATOM 762 N N . GLU A 1 91 ? -2.762 -7.829 8.490 1.00 95.88 91 GLU A N 1
ATOM 763 C CA . GLU A 1 91 ? -4.161 -8.260 8.555 1.00 95.88 91 GLU A CA 1
ATOM 764 C C . GLU A 1 91 ? -5.072 -7.320 7.759 1.00 95.88 91 GLU A C 1
ATOM 766 O O . GLU A 1 91 ? -5.98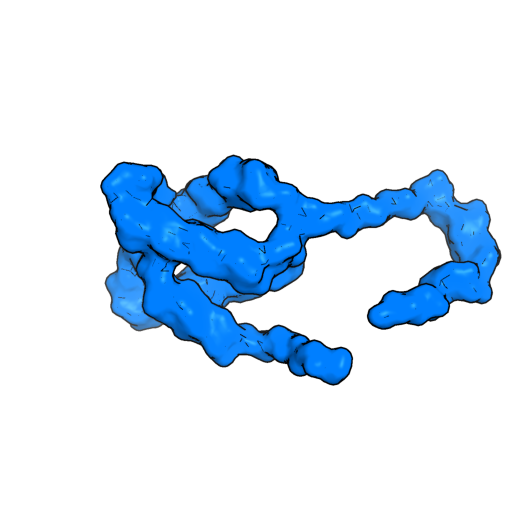2 -7.777 7.065 1.00 95.88 91 GLU A O 1
ATOM 771 N N . VAL A 1 92 ? -4.805 -6.009 7.806 1.00 96.31 92 VAL A N 1
ATOM 772 C CA . VAL A 1 92 ? -5.524 -5.012 6.998 1.00 96.31 92 VAL A CA 1
ATOM 773 C C . VAL A 1 92 ? -5.260 -5.235 5.511 1.00 96.31 92 VAL A C 1
ATOM 775 O O . VAL A 1 92 ? -6.198 -5.189 4.713 1.00 96.31 92 VAL A O 1
ATOM 778 N N . VAL A 1 93 ? -4.009 -5.507 5.128 1.00 96.31 93 VAL A N 1
ATOM 779 C CA . VAL A 1 93 ? -3.641 -5.799 3.733 1.00 96.31 9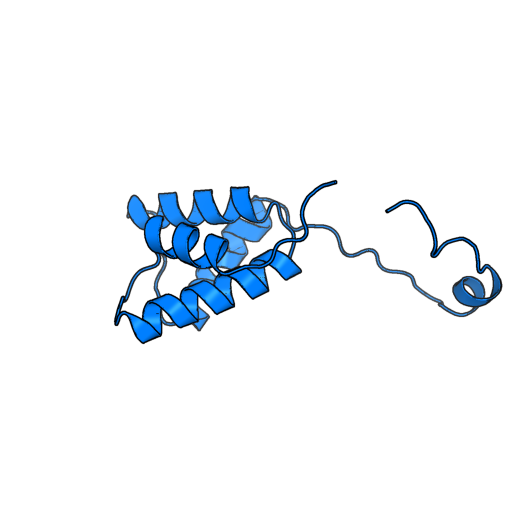3 VAL A CA 1
ATOM 780 C C . VAL A 1 93 ? -4.316 -7.082 3.243 1.00 96.31 93 VAL A C 1
ATOM 782 O O . VAL A 1 93 ? -4.888 -7.100 2.152 1.00 96.31 93 VAL A O 1
ATOM 785 N N . ASP A 1 94 ? -4.313 -8.138 4.053 1.00 95.19 94 ASP A N 1
ATOM 786 C CA . ASP A 1 94 ? -4.941 -9.415 3.718 1.00 95.19 94 ASP A CA 1
ATOM 787 C C . ASP A 1 94 ? -6.465 -9.287 3.609 1.00 95.19 94 ASP A C 1
ATOM 789 O O . ASP A 1 94 ? -7.073 -9.833 2.685 1.00 95.19 94 ASP A O 1
ATOM 793 N N . ALA A 1 95 ? -7.097 -8.527 4.506 1.00 95.25 95 ALA A N 1
ATOM 794 C CA . ALA A 1 95 ? -8.520 -8.219 4.418 1.00 95.25 95 ALA A CA 1
ATOM 795 C C . ALA A 1 95 ? -8.840 -7.407 3.151 1.00 95.25 95 ALA A C 1
ATOM 797 O O . ALA A 1 95 ? -9.768 -7.750 2.418 1.00 95.25 95 ALA A O 1
ATOM 798 N N . ALA A 1 96 ? -8.032 -6.389 2.838 1.00 94.62 96 ALA A N 1
ATOM 799 C CA . ALA A 1 96 ? -8.183 -5.578 1.633 1.00 94.62 96 ALA A CA 1
ATOM 800 C C . ALA A 1 96 ? -8.062 -6.423 0.361 1.00 94.62 96 ALA A C 1
ATOM 802 O O . ALA A 1 96 ? -8.877 -6.283 -0.551 1.00 94.62 96 ALA A O 1
ATOM 803 N N . ARG A 1 97 ? -7.090 -7.341 0.322 1.00 93.50 97 ARG A N 1
ATOM 804 C CA . ARG A 1 97 ? -6.908 -8.294 -0.776 1.00 93.50 97 ARG A CA 1
ATOM 805 C C . ARG A 1 97 ? -8.140 -9.177 -0.965 1.00 93.50 97 ARG A C 1
ATOM 807 O O . ARG A 1 97 ? -8.573 -9.344 -2.098 1.00 93.50 97 ARG A O 1
ATOM 814 N N . LYS A 1 98 ? -8.719 -9.720 0.112 1.00 91.75 98 LYS A N 1
ATOM 815 C CA . LYS A 1 98 ? -9.927 -10.568 0.040 1.00 91.75 98 LYS A CA 1
ATOM 816 C C . LYS A 1 98 ? -11.149 -9.821 -0.503 1.00 91.75 98 LYS A C 1
ATOM 818 O O . LYS A 1 98 ? -12.025 -10.441 -1.092 1.00 91.75 98 LYS A O 1
ATOM 823 N N . CYS A 1 99 ? -11.209 -8.501 -0.328 1.00 87.56 99 CYS A N 1
ATOM 824 C CA . CYS A 1 99 ? -12.268 -7.665 -0.897 1.00 87.56 99 CYS A CA 1
ATOM 825 C C . CYS A 1 99 ? -12.089 -7.375 -2.397 1.00 87.56 99 CYS A C 1
ATOM 827 O O . CYS A 1 99 ? -13.000 -6.833 -3.026 1.00 87.56 99 CYS A O 1
ATOM 829 N N . LEU A 1 100 ? -10.928 -7.681 -2.981 1.00 87.69 100 LEU A N 1
ATOM 830 C CA . LEU A 1 100 ? -10.680 -7.462 -4.398 1.00 87.69 100 LEU A CA 1
ATOM 831 C C . LEU A 1 100 ? -11.111 -8.678 -5.211 1.00 87.69 100 LEU A C 1
ATOM 833 O O . LEU A 1 100 ? -10.584 -9.771 -5.040 1.00 87.69 100 LEU A O 1
ATOM 837 N N . VAL A 1 101 ? -11.975 -8.444 -6.199 1.00 78.12 101 VAL A N 1
ATOM 838 C CA . VAL A 1 101 ? -12.092 -9.353 -7.342 1.00 78.12 101 VAL A CA 1
ATOM 839 C C . VAL A 1 101 ? -10.834 -9.167 -8.190 1.00 78.12 101 VAL A C 1
ATOM 841 O O . VAL A 1 101 ? -10.680 -8.169 -8.914 1.00 78.12 101 VAL A O 1
ATOM 844 N N . ILE A 1 102 ? -9.894 -10.083 -8.004 1.00 70.62 102 ILE A N 1
ATOM 845 C CA . ILE A 1 102 ? -8.750 -10.309 -8.881 1.00 70.62 102 ILE A CA 1
ATOM 846 C C . ILE A 1 102 ? -9.238 -11.412 -9.814 1.00 70.62 102 ILE A C 1
ATOM 848 O O . ILE A 1 102 ? -9.692 -12.434 -9.316 1.00 70.62 102 ILE A O 1
ATOM 852 N N . GLY A 1 103 ? -9.269 -11.165 -11.128 1.00 60.59 103 GLY A N 1
ATOM 853 C CA . GLY A 1 103 ? -9.698 -12.201 -12.071 1.00 60.59 103 GLY A CA 1
ATOM 854 C C . GLY A 1 103 ? -8.886 -13.467 -11.822 1.00 60.59 103 GLY A C 1
ATOM 855 O O . GLY A 1 103 ? -7.673 -13.364 -11.613 1.00 60.59 103 GLY A O 1
ATOM 856 N N . ASP A 1 104 ? -9.558 -14.613 -11.758 1.00 48.28 104 ASP A N 1
ATOM 857 C CA . ASP A 1 104 ? -8.880 -15.875 -11.505 1.00 48.28 104 ASP A CA 1
ATOM 858 C C . ASP A 1 104 ? -7.844 -16.116 -12.613 1.00 48.28 104 ASP A C 1
ATOM 860 O O . ASP A 1 104 ? -8.127 -15.856 -13.789 1.00 48.28 104 ASP A O 1
ATOM 864 N N . PRO A 1 105 ? -6.622 -16.547 -12.265 1.00 48.31 105 PRO A N 1
ATOM 865 C CA . PRO A 1 105 ? -5.705 -17.060 -13.260 1.00 48.31 105 PRO A CA 1
ATOM 866 C C . PRO A 1 105 ? -6.268 -18.405 -13.736 1.00 48.31 105 PRO A C 1
ATOM 868 O O . PRO A 1 105 ? -6.067 -19.420 -13.074 1.00 48.31 105 PRO A O 1
ATOM 871 N N . GLU A 1 106 ? -7.020 -18.396 -14.837 1.00 38.28 106 GLU A N 1
ATOM 872 C CA . GLU A 1 106 ? -7.177 -19.595 -15.674 1.00 38.28 106 GLU A CA 1
ATOM 873 C C . GLU A 1 106 ? -5.823 -20.023 -16.256 1.00 38.28 106 GLU A C 1
ATOM 875 O O . GLU A 1 106 ? -5.048 -19.135 -16.699 1.00 38.28 106 GLU A O 1
#

Nearest PDB structures (foldseek):
  6k0r-assembly1_A  TM=7.759E-01  e=4.366E-02  Homo sapiens
  3k1j-assembly1_B  TM=8.456E-01  e=4.582E+00  Thermococcus onnurineus NA1
  6xtt-assembly1_B  TM=2.253E-01  e=2.151E+00  Legionella pneumophila
  6exe-assembly1_A  TM=2.769E-01  e=8.197E+00  Legionella pneumophila subsp. pneumophila str. Philadelphia 1
  8wr0-assembly1_H  TM=2.063E-01  e=7.297E+00  Ureaplasma diversum